Protein AF-A0A3N5NKR5-F1 (afdb_monomer)

Structure (mmCIF, N/CA/C/O backbone):
data_AF-A0A3N5NKR5-F1
#
_entry.id   AF-A0A3N5NKR5-F1
#
loop_
_atom_site.group_PDB
_atom_site.id
_atom_site.type_symbol
_atom_site.label_atom_id
_atom_site.label_alt_id
_atom_site.label_comp_id
_atom_site.label_asym_id
_atom_site.label_entity_id
_atom_site.label_seq_id
_atom_site.pdbx_PDB_ins_code
_atom_site.Cartn_x
_atom_site.Cartn_y
_atom_site.Cartn_z
_atom_site.occupancy
_atom_site.B_iso_or_equiv
_atom_site.auth_seq_id
_atom_site.auth_comp_id
_atom_site.auth_asym_id
_atom_site.auth_atom_id
_atom_site.pdbx_PDB_model_num
ATOM 1 N N . MET A 1 1 ? -19.979 10.616 10.985 1.00 65.50 1 MET A N 1
ATOM 2 C CA . MET A 1 1 ? -18.798 9.939 10.410 1.00 65.50 1 MET A CA 1
ATOM 3 C C . MET A 1 1 ? -18.237 10.807 9.302 1.00 65.50 1 MET A C 1
ATOM 5 O O . MET A 1 1 ? -18.944 11.060 8.331 1.00 65.50 1 MET A O 1
ATOM 9 N N . HIS A 1 2 ? -17.010 11.293 9.466 1.00 80.75 2 HIS A N 1
ATOM 10 C CA . HIS A 1 2 ? -16.289 11.989 8.405 1.00 80.75 2 HIS A CA 1
ATOM 11 C C . HIS A 1 2 ? -15.430 10.979 7.650 1.00 80.75 2 HIS A C 1
ATOM 13 O O . HIS A 1 2 ? -14.761 10.149 8.255 1.00 80.75 2 HIS A O 1
ATOM 19 N N . THR A 1 3 ? -15.475 11.017 6.322 1.00 84.38 3 THR A N 1
ATOM 20 C CA . THR A 1 3 ? -14.639 10.156 5.483 1.00 84.38 3 THR A CA 1
ATOM 21 C C . THR A 1 3 ? -13.464 10.964 4.967 1.00 84.38 3 THR A C 1
ATOM 23 O O . THR A 1 3 ? -13.656 11.984 4.305 1.00 84.38 3 THR A O 1
ATOM 26 N N . VAL A 1 4 ? -12.253 10.482 5.232 1.00 90.31 4 VAL A N 1
ATOM 27 C CA . VAL A 1 4 ? -11.019 11.054 4.690 1.00 90.31 4 VAL A CA 1
ATOM 28 C C . VAL A 1 4 ? -10.560 10.206 3.509 1.00 90.31 4 VAL A C 1
ATOM 30 O O . VAL A 1 4 ? -10.586 8.978 3.561 1.00 90.31 4 VAL A O 1
ATOM 33 N N . LYS A 1 5 ? -10.138 10.866 2.428 1.00 90.56 5 LYS A N 1
ATOM 34 C CA . LYS A 1 5 ? -9.459 10.218 1.302 1.00 90.56 5 LYS A CA 1
ATOM 35 C C . LYS A 1 5 ? -7.980 10.557 1.386 1.00 90.56 5 LYS A C 1
ATOM 37 O O . LYS A 1 5 ? -7.615 11.725 1.294 1.00 90.56 5 LYS A O 1
ATOM 42 N N . MET A 1 6 ? -7.148 9.539 1.562 1.00 89.19 6 MET A N 1
ATOM 43 C CA . MET A 1 6 ? -5.698 9.685 1.652 1.00 89.19 6 MET A CA 1
ATOM 44 C C . MET A 1 6 ? -5.044 9.164 0.376 1.00 89.19 6 MET A C 1
ATOM 46 O O . MET A 1 6 ? -5.451 8.133 -0.156 1.00 89.19 6 MET A O 1
ATOM 50 N N . V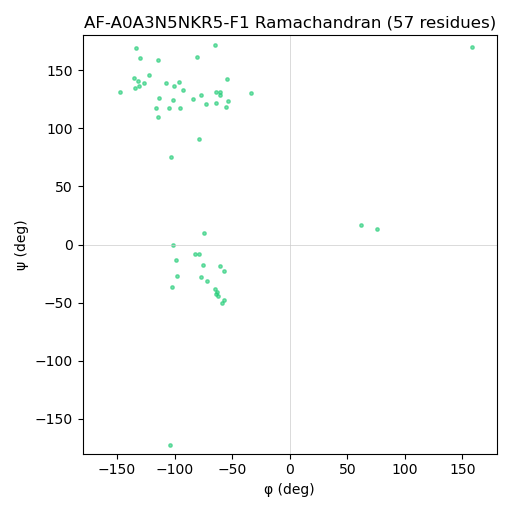AL A 1 7 ? -4.025 9.874 -0.107 1.00 90.94 7 VAL A N 1
ATOM 51 C CA . VAL A 1 7 ? -3.192 9.438 -1.233 1.00 90.94 7 VAL A CA 1
ATOM 52 C C . VAL A 1 7 ? -1.773 9.246 -0.722 1.00 90.94 7 VAL A C 1
ATOM 54 O O . VAL A 1 7 ? -1.133 10.199 -0.285 1.00 90.94 7 VAL A O 1
ATOM 57 N N . VAL A 1 8 ? -1.279 8.013 -0.799 1.00 89.12 8 VAL A N 1
ATOM 58 C CA . VAL A 1 8 ? 0.099 7.671 -0.440 1.00 89.12 8 VAL A CA 1
ATOM 59 C C . VAL A 1 8 ? 0.944 7.680 -1.711 1.00 89.12 8 VAL A C 1
ATOM 61 O O . VAL A 1 8 ? 0.706 6.906 -2.637 1.00 89.12 8 VAL A O 1
ATOM 64 N N . THR A 1 9 ? 1.933 8.570 -1.775 1.00 89.50 9 THR A N 1
ATOM 65 C CA . THR A 1 9 ? 2.817 8.748 -2.937 1.00 89.50 9 THR A CA 1
ATOM 66 C C . THR A 1 9 ? 4.287 8.735 -2.520 1.00 89.50 9 THR A C 1
ATOM 68 O O . THR A 1 9 ? 4.613 8.896 -1.348 1.00 89.50 9 THR A O 1
ATOM 71 N N . GLY A 1 10 ? 5.189 8.492 -3.470 1.00 88.12 10 GLY A N 1
ATOM 72 C CA . GLY A 1 10 ? 6.625 8.363 -3.218 1.00 88.12 10 GLY A CA 1
ATOM 73 C C . GLY A 1 10 ? 7.355 7.578 -4.313 1.00 88.12 10 GLY A C 1
ATOM 74 O O . GLY A 1 10 ? 6.702 6.952 -5.158 1.00 88.12 10 GLY A O 1
ATOM 75 N N . PRO A 1 11 ? 8.700 7.566 -4.300 1.00 85.19 11 PRO A N 1
ATOM 76 C CA . PRO A 1 11 ? 9.515 6.929 -5.335 1.00 85.19 11 PRO A CA 1
ATOM 77 C C . PRO A 1 11 ? 9.332 5.403 -5.388 1.00 85.19 11 PRO A C 1
ATOM 79 O O . PRO A 1 11 ? 8.666 4.789 -4.543 1.00 85.19 11 PRO A O 1
ATOM 82 N N . PHE A 1 12 ? 9.904 4.771 -6.415 1.00 81.25 12 PHE A N 1
ATOM 83 C CA . PHE A 1 12 ? 9.940 3.312 -6.521 1.00 81.25 12 PHE A CA 1
ATOM 84 C C . PHE A 1 12 ? 10.562 2.692 -5.258 1.00 81.25 12 PHE A C 1
ATOM 86 O O . PHE A 1 12 ? 11.488 3.250 -4.678 1.00 81.25 12 PHE A O 1
ATOM 93 N N . ASN A 1 13 ? 10.029 1.547 -4.826 1.00 79.31 13 ASN A N 1
ATOM 94 C CA . ASN A 1 13 ? 10.465 0.83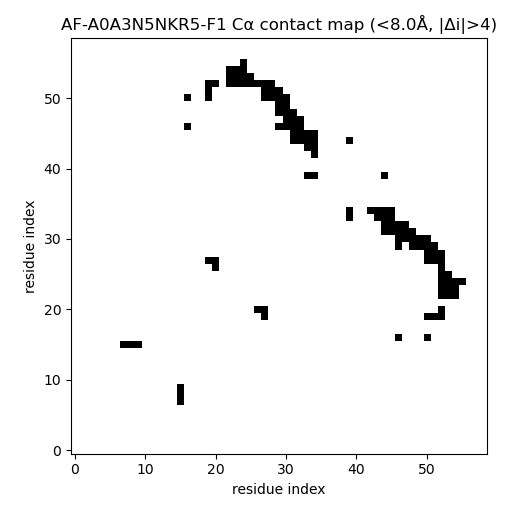1 -3.622 1.00 79.31 13 ASN A CA 1
ATOM 95 C C . ASN A 1 13 ? 10.320 1.587 -2.277 1.00 79.31 13 ASN A C 1
ATOM 97 O O . ASN A 1 13 ? 10.88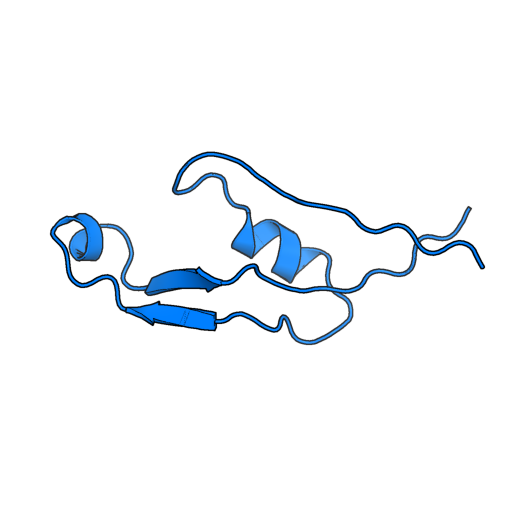5 1.169 -1.276 1.00 79.31 13 ASN A O 1
ATOM 101 N N . ALA A 1 14 ? 9.519 2.656 -2.210 1.00 88.06 14 ALA A N 1
ATOM 102 C CA . ALA A 1 14 ? 9.270 3.403 -0.967 1.00 88.06 14 ALA A CA 1
ATOM 103 C C . ALA A 1 14 ? 8.331 2.705 0.050 1.00 88.06 14 ALA A C 1
ATOM 105 O O . ALA A 1 14 ? 7.875 3.347 0.987 1.00 88.06 14 ALA A O 1
ATOM 106 N N . GLY A 1 15 ? 7.970 1.432 -0.152 1.00 88.12 15 GLY A N 1
ATOM 107 C CA . GLY A 1 15 ? 7.092 0.690 0.770 1.00 88.12 15 GLY A CA 1
ATOM 108 C C . GLY A 1 15 ? 5.594 1.026 0.702 1.00 88.12 15 GLY A C 1
ATOM 109 O O . GLY A 1 15 ? 4.850 0.622 1.583 1.00 88.12 15 GLY A O 1
ATOM 110 N N . LYS A 1 16 ? 5.123 1.733 -0.337 1.00 89.69 16 LYS A N 1
ATOM 111 C CA . LYS A 1 16 ? 3.716 2.180 -0.459 1.00 89.69 16 LYS A CA 1
ATOM 112 C C . LYS A 1 16 ? 2.695 1.034 -0.407 1.00 89.69 16 LYS A C 1
ATOM 114 O O . LYS A 1 16 ? 1.739 1.110 0.351 1.00 89.69 16 LYS A O 1
ATOM 119 N N . THR A 1 17 ? 2.934 -0.021 -1.182 1.00 84.88 17 THR A N 1
ATOM 120 C CA . THR A 1 17 ? 2.074 -1.212 -1.230 1.00 84.88 17 THR A CA 1
ATOM 121 C C . THR A 1 17 ? 2.051 -1.941 0.104 1.00 84.88 17 THR A C 1
ATOM 123 O O . THR A 1 17 ? 0.988 -2.299 0.590 1.00 84.88 17 THR A O 1
ATOM 126 N N . GLU A 1 18 ? 3.218 -2.085 0.737 1.00 89.75 18 GLU A N 1
ATOM 127 C CA . GLU A 1 18 ? 3.329 -2.711 2.057 1.00 89.75 18 GLU A CA 1
ATOM 128 C C . GLU A 1 18 ? 2.550 -1.919 3.109 1.00 89.75 18 GLU A C 1
ATOM 130 O O . GLU A 1 18 ? 1.789 -2.487 3.882 1.00 89.75 18 GLU A O 1
ATOM 135 N N . PHE A 1 19 ? 2.685 -0.590 3.091 1.00 92.38 19 PHE A N 1
ATOM 136 C CA . PHE A 1 19 ? 1.952 0.290 3.991 1.00 92.38 19 PHE A CA 1
ATOM 137 C C . PHE A 1 19 ? 0.438 0.129 3.831 1.00 92.38 19 PHE A C 1
ATOM 139 O O . PHE A 1 19 ? -0.249 -0.078 4.826 1.00 92.38 19 PHE A O 1
ATOM 146 N N . ILE A 1 20 ? -0.079 0.192 2.597 1.00 90.12 20 ILE A N 1
ATOM 147 C CA . ILE A 1 20 ? -1.522 0.088 2.331 1.00 90.12 20 ILE A CA 1
ATOM 148 C C . ILE A 1 20 ? -2.053 -1.290 2.749 1.00 90.12 20 ILE A C 1
ATOM 150 O O . ILE A 1 20 ? -3.105 -1.357 3.379 1.00 90.12 20 ILE A O 1
ATOM 154 N N . SER A 1 21 ? -1.306 -2.364 2.487 1.00 88.19 21 SER A N 1
ATOM 155 C CA . SER A 1 21 ? -1.650 -3.722 2.930 1.00 88.19 21 SER A CA 1
ATOM 156 C C . SER A 1 21 ? -1.636 -3.901 4.441 1.00 88.19 21 SER A C 1
ATOM 158 O O . SER A 1 21 ? -2.508 -4.582 4.969 1.00 88.19 21 SER A O 1
ATOM 160 N N . ALA A 1 22 ? -0.696 -3.277 5.148 1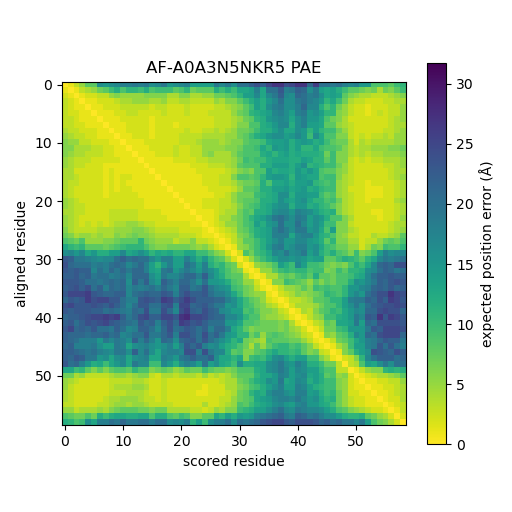.00 91.81 22 ALA A N 1
ATOM 161 C CA . ALA A 1 22 ? -0.589 -3.409 6.598 1.00 91.81 22 ALA A CA 1
ATOM 162 C C . ALA A 1 22 ? -1.711 -2.684 7.359 1.00 91.81 22 ALA A C 1
ATOM 164 O O . ALA A 1 22 ? -2.087 -3.119 8.445 1.00 91.81 22 ALA A O 1
ATOM 165 N N . VAL A 1 23 ? -2.223 -1.571 6.818 1.00 91.94 23 VAL A N 1
ATOM 166 C CA . VAL A 1 23 ? -3.239 -0.737 7.491 1.00 91.94 23 VAL A CA 1
ATOM 167 C C . VAL A 1 23 ? -4.667 -0.997 7.015 1.00 91.94 23 VAL A C 1
ATOM 169 O O . VAL A 1 23 ? -5.608 -0.509 7.636 1.00 91.94 23 VAL A O 1
ATOM 172 N N . SER A 1 24 ? -4.853 -1.709 5.903 1.00 90.94 24 SER A N 1
ATOM 173 C CA . SER A 1 24 ? -6.183 -1.970 5.354 1.00 90.94 24 SER A CA 1
ATOM 174 C C . SER A 1 24 ? -6.911 -3.066 6.135 1.00 90.94 24 SER A C 1
ATOM 176 O O . SER A 1 24 ? -6.406 -4.170 6.301 1.00 90.94 24 SER A O 1
ATOM 178 N N . GLU A 1 25 ? -8.143 -2.779 6.549 1.00 91.81 25 GLU A N 1
ATOM 179 C CA . GLU A 1 25 ? -9.077 -3.732 7.165 1.00 91.81 25 GLU A CA 1
ATOM 180 C C . GLU A 1 25 ? -9.833 -4.574 6.120 1.00 91.81 25 GLU A C 1
ATOM 182 O O . GLU A 1 25 ? -10.573 -5.495 6.462 1.00 91.81 25 GLU A O 1
ATOM 187 N N . ILE A 1 26 ? -9.680 -4.237 4.837 1.00 84.44 26 ILE A N 1
ATOM 188 C CA . ILE A 1 26 ? -10.217 -4.987 3.696 1.00 84.44 26 ILE A CA 1
ATOM 189 C C . ILE A 1 26 ? -9.077 -5.567 2.862 1.00 84.44 26 ILE A C 1
ATOM 191 O O . ILE A 1 26 ? -7.971 -5.019 2.865 1.00 84.44 26 ILE A O 1
ATOM 195 N N . ASP A 1 27 ? -9.377 -6.604 2.077 1.00 80.62 27 ASP A N 1
ATOM 196 C CA . ASP A 1 27 ? -8.458 -7.090 1.049 1.00 80.62 27 ASP A CA 1
ATOM 197 C C . ASP A 1 27 ? -8.059 -5.934 0.127 1.00 80.62 27 ASP A C 1
ATOM 199 O O . ASP A 1 27 ? -8.913 -5.254 -0.456 1.00 80.62 27 ASP A O 1
ATOM 203 N N . VAL A 1 28 ? -6.750 -5.693 0.021 1.00 74.44 28 VAL A N 1
ATOM 204 C CA . VAL A 1 28 ? -6.228 -4.618 -0.819 1.00 74.44 28 VAL A CA 1
ATOM 205 C C . VAL A 1 28 ? -6.562 -4.922 -2.265 1.00 74.44 28 VAL A C 1
ATOM 207 O O . VAL A 1 28 ? -6.138 -5.933 -2.830 1.00 74.44 28 VAL A O 1
ATOM 210 N N . VAL A 1 29 ? -7.281 -4.000 -2.897 1.00 68.81 29 VAL A N 1
ATOM 211 C CA . VAL A 1 29 ? -7.460 -4.039 -4.343 1.00 68.81 29 VAL A CA 1
ATOM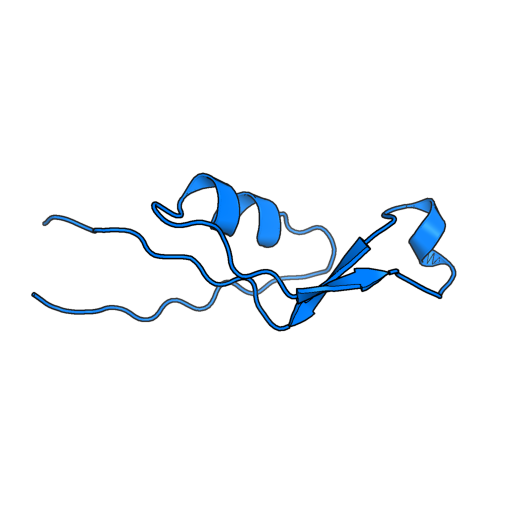 212 C C . VAL A 1 29 ? -6.180 -3.479 -4.954 1.00 68.81 29 VAL A C 1
ATOM 214 O O . VAL A 1 29 ? -6.045 -2.269 -5.128 1.00 68.81 29 VAL A O 1
ATOM 217 N N . SER A 1 30 ? -5.221 -4.364 -5.227 1.00 64.12 30 SER A N 1
ATOM 218 C CA . SER A 1 30 ? -4.038 -4.050 -6.029 1.00 64.12 30 SER A CA 1
ATOM 219 C C . SER A 1 30 ? -4.271 -4.484 -7.474 1.00 64.12 30 SER A C 1
ATOM 221 O O . SER A 1 30 ? -4.816 -5.554 -7.751 1.00 64.12 30 SER A O 1
ATOM 223 N N . THR A 1 31 ? -3.830 -3.655 -8.418 1.00 57.69 31 THR A N 1
ATOM 224 C CA . THR A 1 31 ? -3.647 -4.087 -9.809 1.00 57.69 31 THR A CA 1
ATOM 225 C C . THR A 1 31 ? -2.159 -4.305 -10.060 1.00 57.69 31 THR A C 1
ATOM 227 O O . THR A 1 31 ? -1.464 -3.496 -10.685 1.00 57.69 31 THR A O 1
ATOM 230 N N . GLU A 1 32 ? -1.656 -5.419 -9.536 1.00 58.12 32 GLU A N 1
ATOM 231 C CA . GLU A 1 32 ? -0.307 -5.892 -9.824 1.00 58.12 32 GLU A CA 1
ATOM 232 C C . GLU A 1 32 ? -0.169 -6.167 -11.329 1.00 58.12 32 GLU A C 1
ATOM 234 O O . GLU A 1 32 ? -0.979 -6.878 -11.937 1.00 58.12 32 GLU A O 1
ATOM 239 N N . ARG A 1 33 ? 0.873 -5.618 -11.962 1.00 55.50 33 ARG A N 1
ATOM 240 C CA . ARG A 1 33 ? 1.325 -6.089 -13.277 1.00 55.50 33 ARG A CA 1
ATOM 241 C C . ARG A 1 33 ? 2.779 -6.526 -13.200 1.00 55.50 33 ARG A C 1
ATOM 243 O O . ARG A 1 33 ? 3.606 -5.944 -12.500 1.00 55.50 33 ARG A O 1
ATOM 250 N N . ARG A 1 34 ? 3.098 -7.549 -13.993 1.00 56.97 34 ARG A N 1
ATOM 251 C CA . ARG A 1 34 ? 4.470 -8.028 -14.173 1.00 56.97 34 ARG A CA 1
ATOM 252 C C . ARG A 1 34 ? 5.345 -6.920 -14.751 1.00 56.97 34 ARG A C 1
ATOM 254 O O . ARG A 1 34 ? 4.985 -6.312 -15.760 1.00 56.97 34 ARG A O 1
ATOM 261 N N . ILE A 1 35 ? 6.502 -6.707 -14.132 1.00 58.34 35 ILE A N 1
ATOM 262 C CA . ILE A 1 35 ? 7.530 -5.804 -14.654 1.00 58.34 35 ILE A CA 1
ATOM 263 C C . ILE A 1 35 ? 8.172 -6.480 -15.869 1.00 58.34 35 ILE A C 1
ATOM 265 O O . ILE A 1 35 ? 8.705 -7.583 -15.753 1.00 58.34 35 IL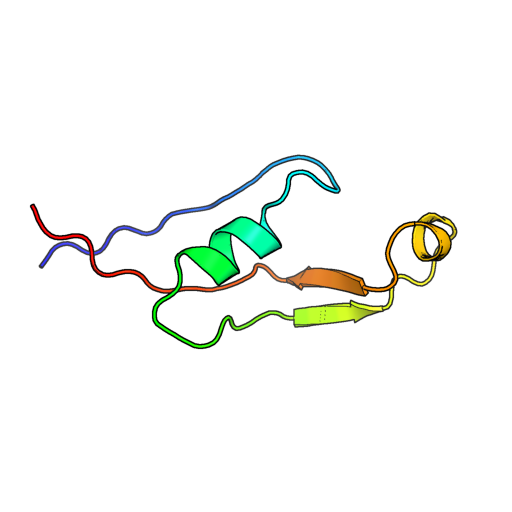E A O 1
ATOM 269 N N . THR A 1 36 ? 8.112 -5.845 -17.040 1.00 60.47 36 THR A N 1
ATOM 270 C CA . THR A 1 36 ? 8.644 -6.409 -18.297 1.00 60.47 36 THR A CA 1
ATOM 271 C C . THR A 1 36 ? 10.001 -5.836 -18.710 1.00 60.47 36 THR A C 1
ATOM 273 O O . THR A 1 36 ? 10.531 -6.230 -19.745 1.00 60.47 36 THR A O 1
ATOM 276 N N . ASP A 1 37 ? 10.572 -4.912 -17.935 1.00 64.56 37 ASP A N 1
ATOM 277 C CA . ASP A 1 37 ? 11.857 -4.271 -18.229 1.00 64.56 37 ASP A CA 1
ATOM 278 C C . ASP A 1 37 ? 13.017 -4.821 -17.365 1.00 64.56 37 ASP A C 1
ATOM 280 O O . ASP A 1 37 ? 12.886 -5.814 -16.637 1.00 64.56 37 ASP A O 1
ATOM 284 N N . ALA A 1 38 ? 14.190 -4.184 -17.456 1.00 62.00 38 ALA A N 1
ATOM 285 C CA . ALA A 1 38 ? 15.403 -4.596 -16.746 1.00 62.00 38 ALA A CA 1
ATOM 286 C C . ALA A 1 38 ? 15.273 -4.585 -15.206 1.00 62.00 38 ALA A C 1
ATOM 288 O O . ALA A 1 38 ? 16.049 -5.267 -14.531 1.00 62.00 38 ALA A O 1
ATOM 289 N N . THR A 1 39 ? 14.286 -3.876 -14.642 1.00 58.59 39 THR A N 1
ATOM 290 C CA . THR A 1 39 ? 14.034 -3.825 -13.191 1.00 58.59 39 THR A CA 1
ATOM 291 C C . THR A 1 39 ? 13.297 -5.058 -12.653 1.00 58.59 39 THR A C 1
ATOM 293 O O . THR A 1 39 ? 13.285 -5.283 -11.440 1.00 58.59 39 THR A O 1
ATOM 296 N N . SER A 1 40 ? 12.814 -5.942 -13.539 1.00 58.22 40 SER A N 1
ATOM 297 C CA . SER A 1 40 ? 12.217 -7.247 -13.192 1.00 58.22 40 SER A CA 1
ATOM 298 C C . SER A 1 40 ? 13.138 -8.169 -12.379 1.00 58.22 40 SER A C 1
ATOM 300 O O . SER A 1 40 ? 12.668 -9.057 -11.666 1.00 58.22 40 SER A O 1
ATOM 302 N N . ARG A 1 41 ? 14.461 -7.956 -12.451 1.00 59.25 41 ARG A N 1
ATOM 303 C CA . ARG A 1 41 ? 15.460 -8.708 -11.668 1.00 59.25 41 ARG A CA 1
ATOM 304 C C . ARG A 1 41 ? 15.518 -8.291 -10.197 1.00 59.25 41 ARG A C 1
ATOM 306 O O . ARG A 1 41 ? 16.071 -9.030 -9.391 1.00 59.25 41 ARG A O 1
ATOM 313 N N . ILE A 1 42 ? 14.972 -7.121 -9.864 1.00 64.69 42 ILE A N 1
ATOM 314 C CA . ILE A 1 42 ? 14.989 -6.530 -8.519 1.00 64.69 42 ILE A CA 1
ATOM 315 C C . ILE A 1 42 ? 13.626 -6.720 -7.839 1.00 64.69 42 ILE A C 1
ATOM 317 O O . ILE A 1 42 ? 13.567 -6.996 -6.644 1.00 64.69 42 ILE A O 1
ATOM 321 N N . LYS A 1 43 ? 12.525 -6.632 -8.599 1.00 47.69 43 LYS A N 1
ATOM 322 C CA . LYS A 1 43 ? 11.161 -6.897 -8.121 1.00 47.69 43 LYS A CA 1
ATOM 323 C C . LYS A 1 43 ? 10.339 -7.498 -9.265 1.00 47.69 43 LYS A C 1
ATOM 325 O O . LYS A 1 43 ? 10.380 -6.985 -10.375 1.00 47.69 43 LYS A O 1
ATOM 330 N N . LYS A 1 44 ? 9.628 -8.606 -9.029 1.00 59.84 44 LYS A N 1
ATOM 331 C CA . LYS A 1 44 ? 8.919 -9.340 -10.102 1.00 59.84 44 LYS A CA 1
ATOM 332 C C . LYS A 1 44 ? 7.614 -8.662 -10.538 1.00 59.84 44 LYS A C 1
ATOM 334 O O . LYS A 1 44 ? 7.197 -8.801 -11.688 1.00 59.84 44 LYS A O 1
ATOM 339 N N . GLU A 1 45 ? 6.994 -7.922 -9.627 1.00 55.50 45 GLU A N 1
ATOM 340 C CA . GLU A 1 45 ? 5.688 -7.289 -9.802 1.00 55.50 45 GLU A CA 1
ATOM 341 C C . GLU A 1 45 ? 5.742 -5.853 -9.273 1.00 55.50 45 GLU A C 1
ATOM 343 O O . GLU A 1 45 ? 6.459 -5.547 -8.310 1.00 55.50 45 GLU A O 1
ATOM 348 N N . THR A 1 46 ? 5.040 -4.958 -9.963 1.00 55.75 46 THR A N 1
ATOM 349 C CA . THR A 1 46 ? 4.795 -3.595 -9.503 1.00 55.75 46 THR A CA 1
ATOM 350 C C . THR A 1 46 ? 3.311 -3.299 -9.651 1.00 55.75 46 THR A C 1
ATOM 352 O O . THR A 1 46 ? 2.711 -3.568 -10.696 1.00 55.75 46 THR A O 1
ATOM 355 N N . THR A 1 47 ? 2.737 -2.667 -8.637 1.00 54.34 47 THR A N 1
ATOM 356 C CA . THR A 1 47 ? 1.427 -2.030 -8.707 1.00 54.34 47 THR A CA 1
ATOM 357 C C . THR A 1 47 ? 1.416 -1.029 -9.867 1.00 54.34 47 THR A C 1
ATOM 359 O O . THR A 1 47 ? 2.215 -0.087 -9.879 1.00 54.34 47 THR A O 1
ATOM 362 N N . VAL A 1 48 ? 0.5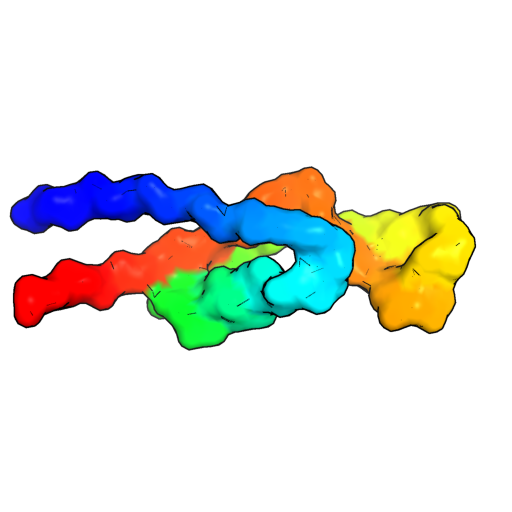49 -1.234 -10.867 1.00 53.75 48 VAL A N 1
ATOM 363 C CA . VAL A 1 48 ? 0.397 -0.313 -12.017 1.00 53.75 48 VAL A CA 1
ATOM 364 C C . VAL A 1 48 ? -0.774 0.644 -11.831 1.00 53.75 48 VAL A C 1
ATOM 366 O O . VAL A 1 48 ? -0.728 1.765 -12.337 1.00 53.75 48 VAL A O 1
ATOM 369 N N . ALA A 1 49 ? -1.792 0.251 -11.069 1.00 60.06 49 ALA A N 1
ATOM 370 C CA . ALA A 1 49 ? -2.829 1.156 -10.594 1.00 60.06 49 ALA A CA 1
ATOM 371 C C . ALA A 1 49 ? -2.954 1.044 -9.073 1.00 60.06 49 ALA A C 1
ATOM 373 O O . ALA A 1 49 ? -2.849 -0.043 -8.518 1.00 60.06 49 ALA A O 1
ATOM 374 N N . MET A 1 50 ? -3.118 2.207 -8.449 1.00 69.19 50 MET A N 1
ATOM 375 C CA . MET A 1 50 ? -3.078 2.491 -7.012 1.00 69.19 50 MET A CA 1
ATOM 376 C C . MET A 1 50 ? -3.617 1.353 -6.135 1.00 69.19 50 MET A C 1
ATOM 378 O O . MET A 1 50 ? -4.734 0.893 -6.359 1.00 69.19 50 MET A O 1
ATOM 382 N N . ASP A 1 51 ? -2.856 0.969 -5.108 1.00 78.50 51 ASP A N 1
ATOM 383 C CA . ASP A 1 51 ? -3.364 0.084 -4.061 1.00 78.50 51 ASP A CA 1
ATOM 384 C C . ASP A 1 51 ? -4.505 0.801 -3.325 1.00 78.50 51 ASP A C 1
ATOM 386 O O . ASP A 1 51 ? -4.375 1.968 -2.933 1.00 78.50 51 ASP A O 1
ATOM 390 N N . PHE A 1 52 ? -5.635 0.121 -3.151 1.00 85.25 52 PHE A N 1
ATOM 391 C CA . PHE A 1 52 ? -6.772 0.648 -2.404 1.00 85.25 52 PHE A CA 1
ATOM 392 C C . PHE A 1 52 ? -6.995 -0.163 -1.133 1.00 85.25 52 PHE A C 1
ATOM 394 O O . PHE A 1 52 ? -7.178 -1.378 -1.190 1.00 85.25 52 PHE A O 1
ATOM 401 N N . GLY A 1 53 ? -7.034 0.541 -0.005 1.00 87.25 53 GLY A N 1
ATOM 402 C CA . GLY A 1 53 ? -7.372 -0.008 1.299 1.00 87.25 53 GLY A CA 1
ATOM 403 C C . GLY A 1 53 ? -8.369 0.880 2.036 1.00 87.25 53 GLY A C 1
ATOM 404 O O . GLY A 1 53 ? -8.638 2.017 1.635 1.00 87.25 53 GLY A O 1
ATOM 405 N N . ARG A 1 54 ? -8.921 0.359 3.130 1.00 90.75 54 ARG A N 1
ATOM 406 C CA . ARG A 1 54 ? -9.843 1.088 4.005 1.00 90.75 54 ARG A CA 1
ATOM 407 C C . ARG A 1 54 ? -9.442 0.859 5.452 1.00 90.75 54 ARG A C 1
ATOM 409 O O . ARG A 1 54 ? -9.193 -0.275 5.832 1.00 90.75 54 ARG A O 1
ATOM 416 N N . ILE A 1 55 ? -9.425 1.931 6.230 1.00 91.81 55 ILE A N 1
ATOM 417 C CA . ILE A 1 55 ? -9.212 1.888 7.672 1.00 91.81 55 ILE A CA 1
ATOM 418 C C . ILE A 1 55 ? -10.274 2.741 8.358 1.00 91.81 55 ILE A C 1
ATOM 420 O O . ILE A 1 55 ? -10.652 3.809 7.858 1.00 91.81 55 ILE A O 1
ATOM 424 N N . THR A 1 56 ? -10.765 2.252 9.484 1.00 91.62 56 THR A N 1
ATOM 425 C CA . THR A 1 56 ? -11.600 3.003 10.413 1.00 91.62 56 THR A CA 1
ATOM 426 C C . THR A 1 56 ? -10.694 3.812 11.336 1.00 91.62 56 THR A C 1
ATOM 428 O O . THR A 1 56 ? -9.778 3.274 11.948 1.00 91.62 56 THR A O 1
ATOM 431 N N . VAL A 1 57 ? -10.914 5.125 11.387 1.00 85.50 57 VAL A N 1
ATOM 432 C CA . VAL A 1 57 ? -10.179 6.034 12.271 1.00 85.50 57 VAL A CA 1
ATOM 433 C C . VAL A 1 57 ? -11.189 6.582 13.269 1.00 85.50 57 VAL A C 1
ATOM 435 O O . VAL A 1 57 ? -12.092 7.322 12.870 1.00 85.50 57 VAL A O 1
ATOM 438 N N . ASP A 1 58 ? -11.062 6.1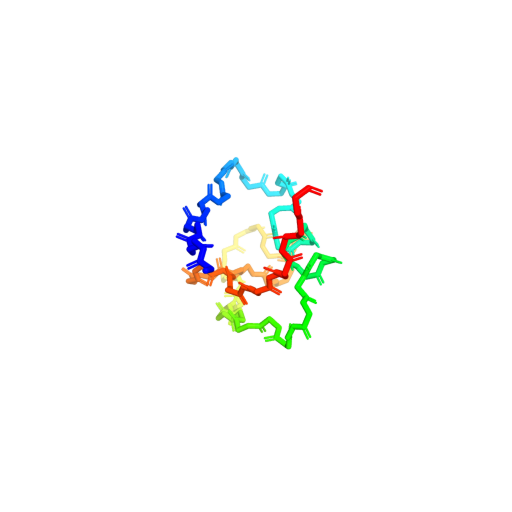53 14.521 1.00 81.56 58 ASP A N 1
ATOM 439 C CA . ASP A 1 58 ? -11.806 6.703 15.656 1.00 81.56 58 ASP A CA 1
ATOM 440 C C . ASP A 1 58 ? -11.137 8.011 16.132 1.00 81.56 58 ASP A C 1
ATOM 442 O O . ASP A 1 58 ? -9.986 8.273 15.769 1.00 81.56 58 ASP A O 1
ATOM 446 N N . ASP A 1 59 ? -11.870 8.846 16.882 1.00 62.66 59 ASP A N 1
ATOM 447 C CA . ASP A 1 59 ? -11.376 10.141 17.401 1.00 62.66 5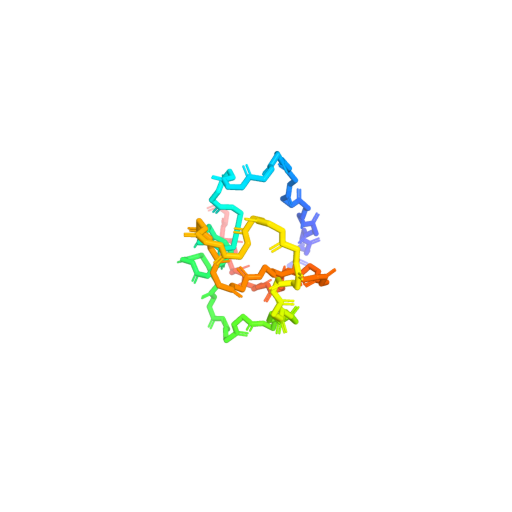9 ASP A CA 1
ATOM 448 C C . ASP A 1 59 ? -10.160 10.001 18.341 1.00 62.66 59 ASP A C 1
ATOM 450 O O . ASP A 1 59 ? -10.179 9.113 19.229 1.00 62.66 59 ASP A O 1
#

Solvent-accessible surface area (backbone atoms only — not comparable to full-atom values): 4048 Å² total; per-residue (Å²): 138,86,85,82,88,84,84,90,83,75,64,88,91,67,50,63,66,60,52,45,56,73,59,25,81,46,86,59,51,60,43,69,38,73,46,88,57,88,62,31,83,81,43,61,62,42,72,75,44,77,73,43,58,46,69,89,81,79,136

Mean predicted aligned error: 9.62 Å

Sequence (59 aa):
MHTVKMVVTGPFNAGKTEFISAVSEIDVVSTERRITDATSRIKKETTVAMDFGRITVDD

pLDDT: mean 75.93, std 14.26, range [47.69, 92.38]

Secondary structure (DSSP, 8-state):
-PPP------STTSSHHHHHHHH-SS--EEEEEE--SGGGGT-SEEEEEEEE-------

Foldseek 3Di:
DDDDDDDDDDDPPPCQLVVQVVAAPDDWPFPWDADPDPCCVVPGIDGPDDTDGDHDDDD

Radius of gyration: 13.51 Å; Cα contacts (8 Å, |Δi|>4): 60; chains: 1; bounding box: 34×21×36 Å